Protein AF-A0A357D2L6-F1 (afdb_monomer_lite)

Secondary structure (DSSP, 8-state):
-THHHHHHHHHHHHHHHH---PPPGGGHHHHHHHHHHHHHHHHHHHHHHHHT---HHHHHHHHHHHHHHHHHHHHHHHHHT--HHHHHHHHHHHHHHHHHHHHHHHHHHHHHT-

Radius of gyration: 16.59 Å; chains: 1; bounding box: 37×31×45 Å

Sequence (114 aa):
MLLIPVIGVSLGVAVGLLLPWEIPISYKSYTALAILATIDAIFGGMRAELEGDFIFSKFIVSFFANAIMAVALAYFGNALGIDIYLGAVVAFSIRLFNNLSLIREFLIIRYRNR

pLDDT: mean 92.07, std 5.83, range [56.62, 97.5]

Foldseek 3Di:
DVPVVVVVVVVVVVCVVPDPDDDDPVCPLLVVQLVLQLLLLVLVQLLCVLVVNHDPVVSVCSNVVSSVVSNVQCVVCVVVVHPCSVVSNVVSVVSNVVSVVSSVVSVVVVVVVD

Structure (mmCIF, N/CA/C/O backbone):
data_AF-A0A357D2L6-F1
#
_entry.id   AF-A0A357D2L6-F1
#
loop_
_atom_site.group_PDB
_atom_site.id
_atom_site.type_symbol
_atom_site.label_atom_id
_atom_site.label_alt_id
_atom_site.label_comp_id
_atom_site.label_asym_id
_atom_site.label_entity_id
_atom_site.label_seq_id
_atom_site.pdbx_PDB_ins_code
_atom_site.Cartn_x
_atom_site.Cartn_y
_atom_site.Cartn_z
_atom_site.occupancy
_atom_site.B_iso_or_equiv
_atom_site.auth_seq_id
_atom_site.auth_comp_id
_atom_site.auth_asym_id
_atom_site.auth_atom_id
_atom_site.pdbx_PDB_model_num
ATOM 1 N N . MET A 1 1 ? -18.561 -13.461 7.852 1.00 62.69 1 MET A N 1
ATOM 2 C CA . MET A 1 1 ? -18.014 -12.311 7.092 1.00 62.69 1 MET A CA 1
ATOM 3 C C . MET A 1 1 ? -16.499 -12.418 6.873 1.00 62.69 1 MET A C 1
ATOM 5 O O . MET A 1 1 ? -16.074 -12.196 5.752 1.00 62.69 1 MET A O 1
ATOM 9 N N . LEU A 1 2 ? -15.691 -12.863 7.852 1.00 74.12 2 LEU A N 1
ATOM 10 C CA . LEU A 1 2 ? -14.231 -13.065 7.683 1.00 74.12 2 LEU A CA 1
ATOM 11 C C . LEU A 1 2 ? -13.814 -14.249 6.786 1.00 74.12 2 LEU A C 1
ATOM 13 O O . LEU A 1 2 ? -12.678 -14.297 6.327 1.00 74.12 2 LEU A O 1
ATOM 17 N N . LEU A 1 3 ? -14.722 -15.188 6.511 1.00 87.12 3 LEU A N 1
ATOM 18 C CA . LEU A 1 3 ? -14.417 -16.388 5.725 1.00 87.12 3 LEU A CA 1
ATOM 19 C C . LEU A 1 3 ? -13.965 -16.057 4.290 1.00 87.12 3 LEU A C 1
ATOM 21 O O . LEU A 1 3 ? -13.040 -16.680 3.787 1.00 87.12 3 LEU A O 1
ATOM 25 N N . ILE A 1 4 ? -14.584 -15.058 3.649 1.00 85.31 4 ILE A N 1
ATOM 26 C CA . ILE A 1 4 ? -14.287 -14.685 2.256 1.00 85.31 4 ILE A CA 1
ATOM 27 C C . ILE A 1 4 ? -12.860 -14.111 2.125 1.00 85.31 4 ILE A C 1
ATOM 29 O O . ILE A 1 4 ? -12.103 -14.641 1.312 1.00 85.31 4 ILE A O 1
ATOM 33 N N . PRO A 1 5 ? -12.434 -13.113 2.935 1.00 82.44 5 PRO A N 1
ATOM 34 C CA . PRO A 1 5 ? -11.042 -12.658 2.944 1.00 82.44 5 PRO A CA 1
ATOM 35 C C . PRO A 1 5 ? -10.035 -13.769 3.246 1.00 82.44 5 PRO A C 1
ATOM 37 O O . PRO A 1 5 ? -9.013 -13.858 2.572 1.00 82.44 5 PRO A O 1
ATOM 40 N N . VAL A 1 6 ? -10.327 -14.637 4.224 1.00 88.31 6 VAL A N 1
ATOM 41 C CA . VAL A 1 6 ? -9.431 -15.743 4.597 1.00 88.31 6 VAL A CA 1
ATOM 42 C C . VAL A 1 6 ? -9.255 -16.712 3.431 1.00 88.31 6 VAL A C 1
ATOM 44 O O . VAL A 1 6 ? -8.123 -17.015 3.074 1.00 88.31 6 VAL A O 1
ATOM 47 N N . ILE A 1 7 ? -10.347 -17.131 2.782 1.00 92.94 7 ILE A N 1
ATOM 48 C CA . ILE A 1 7 ? -10.288 -18.000 1.598 1.00 92.94 7 ILE A CA 1
ATOM 49 C C . ILE A 1 7 ? -9.502 -17.326 0.470 1.00 92.94 7 ILE A C 1
ATOM 51 O O . ILE A 1 7 ? -8.651 -17.968 -0.138 1.00 92.94 7 ILE A O 1
ATOM 55 N N . GLY A 1 8 ? -9.740 -16.038 0.206 1.00 89.50 8 GLY A N 1
ATOM 56 C CA . GLY A 1 8 ? -9.023 -15.295 -0.832 1.00 89.50 8 GLY A CA 1
ATOM 57 C C . GLY A 1 8 ? -7.512 -15.242 -0.590 1.00 89.50 8 GLY A C 1
ATOM 58 O O . GLY A 1 8 ? -6.733 -15.528 -1.497 1.00 89.50 8 GLY A O 1
ATOM 59 N N . VAL A 1 9 ? -7.092 -14.944 0.644 1.00 88.06 9 VAL A N 1
ATOM 60 C CA . VAL A 1 9 ? -5.672 -14.936 1.031 1.00 88.06 9 VAL A CA 1
ATOM 61 C C . VAL A 1 9 ? -5.076 -16.337 0.942 1.00 88.06 9 VAL A C 1
ATOM 63 O O . VAL A 1 9 ? -4.013 -16.504 0.349 1.00 88.06 9 VAL A O 1
ATOM 66 N N . SER A 1 10 ? -5.759 -17.354 1.475 1.00 93.75 10 SER A N 1
ATOM 67 C CA . SER A 1 10 ? -5.297 -18.743 1.408 1.00 93.75 10 SER A CA 1
ATOM 68 C C . SER A 1 10 ? -5.129 -19.222 -0.033 1.00 93.75 10 SER A C 1
ATOM 70 O O . SER A 1 10 ? -4.114 -19.839 -0.346 1.00 93.75 10 SER A O 1
ATOM 72 N N . LEU A 1 11 ? -6.075 -18.901 -0.921 1.00 95.38 11 LEU A N 1
ATOM 73 C CA . LEU A 1 11 ? -5.977 -19.215 -2.346 1.00 95.38 11 LEU A CA 1
ATOM 74 C C . LEU A 1 11 ? -4.805 -18.483 -3.002 1.00 95.38 11 LEU A C 1
ATOM 76 O O . LEU A 1 11 ? -4.032 -19.114 -3.714 1.00 95.38 11 LEU A O 1
ATOM 80 N N . GLY A 1 12 ? -4.626 -17.187 -2.739 1.00 90.06 12 GLY A N 1
ATOM 81 C CA . GLY A 1 12 ? -3.505 -16.417 -3.284 1.00 90.06 12 GLY A CA 1
ATOM 82 C C . GLY A 1 12 ? -2.143 -16.969 -2.852 1.00 90.06 12 GLY A C 1
ATOM 83 O O . GLY A 1 12 ? -1.256 -17.146 -3.686 1.00 90.06 12 GLY A O 1
ATOM 84 N N . VAL A 1 13 ? -1.993 -17.309 -1.568 1.00 91.56 13 VAL A N 1
ATOM 85 C CA . VAL A 1 13 ? -0.774 -17.938 -1.033 1.00 91.56 13 VAL A CA 1
ATOM 86 C C . VAL A 1 13 ? -0.550 -19.312 -1.659 1.00 91.56 13 VAL A C 1
ATOM 88 O O . VAL A 1 13 ? 0.558 -19.600 -2.100 1.00 91.56 13 VAL A O 1
ATOM 91 N N . ALA A 1 14 ? -1.589 -20.147 -1.746 1.00 94.88 14 ALA A N 1
ATOM 92 C CA . ALA A 1 14 ? -1.487 -21.465 -2.365 1.00 94.88 14 ALA A CA 1
ATOM 93 C C . ALA A 1 14 ? -1.057 -21.366 -3.836 1.00 94.88 14 ALA A C 1
ATOM 95 O O . ALA A 1 14 ? -0.136 -22.063 -4.246 1.00 94.88 14 ALA A O 1
ATOM 96 N N . VAL A 1 15 ? -1.662 -20.460 -4.611 1.00 92.75 15 VAL A N 1
ATOM 97 C CA . VAL A 1 15 ? -1.275 -20.203 -6.006 1.00 92.75 15 VAL A CA 1
ATOM 98 C C . VAL A 1 15 ? 0.183 -19.754 -6.092 1.00 92.75 15 VAL A C 1
ATOM 100 O O . VAL A 1 15 ? 0.921 -20.283 -6.914 1.00 92.75 15 VAL A O 1
ATOM 103 N N . GLY A 1 16 ? 0.619 -18.834 -5.228 1.00 87.56 16 GLY A N 1
ATOM 104 C CA . GLY A 1 16 ? 2.000 -18.348 -5.216 1.00 87.56 16 GLY A CA 1
ATOM 105 C C . GLY A 1 16 ? 3.035 -19.421 -4.864 1.00 87.56 16 GLY A C 1
ATOM 106 O O . GLY A 1 16 ? 4.107 -19.435 -5.457 1.00 87.56 16 GLY A O 1
ATOM 107 N N . LEU A 1 17 ? 2.720 -20.330 -3.935 1.00 89.62 17 LEU A N 1
ATOM 108 C CA . LEU A 1 17 ? 3.621 -21.417 -3.527 1.00 89.62 17 LEU A CA 1
ATOM 109 C C . LEU A 1 17 ? 3.650 -22.584 -4.521 1.00 89.62 17 LEU A C 1
ATOM 111 O O . LEU A 1 17 ? 4.669 -23.259 -4.639 1.00 89.62 17 LEU A O 1
ATOM 115 N N . LEU A 1 18 ? 2.532 -22.851 -5.201 1.00 93.69 18 LEU A N 1
ATOM 116 C CA . LEU A 1 18 ? 2.413 -23.954 -6.157 1.00 93.69 18 LEU A CA 1
ATOM 117 C C . LEU A 1 18 ? 2.862 -23.570 -7.570 1.00 93.69 18 LEU A C 1
ATOM 119 O O . LEU A 1 18 ? 3.113 -24.464 -8.376 1.00 93.69 18 LEU A O 1
ATOM 123 N N . LEU A 1 19 ? 2.963 -22.275 -7.891 1.00 89.69 19 LEU A N 1
ATOM 124 C CA . LEU A 1 19 ? 3.526 -21.830 -9.161 1.00 89.69 19 LEU A CA 1
ATOM 125 C C . LEU A 1 19 ? 5.050 -22.048 -9.155 1.00 89.69 19 LEU A C 1
ATOM 127 O O . LEU A 1 19 ? 5.751 -21.378 -8.400 1.00 89.69 19 LEU A O 1
ATOM 131 N N . PRO A 1 20 ? 5.608 -22.881 -10.052 1.00 83.44 20 PRO A N 1
ATOM 132 C CA . PRO A 1 20 ? 7.057 -23.057 -10.189 1.00 83.44 20 PRO A CA 1
ATOM 133 C C . PRO A 1 20 ? 7.726 -21.884 -10.935 1.00 83.44 20 PRO A C 1
ATOM 135 O O . PRO A 1 20 ? 8.820 -22.024 -11.477 1.00 83.44 20 PRO A O 1
ATOM 138 N N . TRP A 1 21 ? 7.045 -20.740 -11.040 1.00 83.31 21 TRP A N 1
ATOM 139 C CA . TRP A 1 21 ? 7.491 -19.600 -11.827 1.00 83.31 21 TRP A CA 1
ATOM 140 C C . TRP A 1 21 ? 8.347 -18.668 -10.976 1.00 83.31 21 TRP A C 1
ATOM 142 O O . TRP A 1 21 ? 7.838 -17.912 -10.146 1.00 83.31 21 TRP A O 1
ATOM 152 N N . GLU A 1 22 ? 9.653 -18.680 -11.213 1.00 84.38 22 GLU A N 1
ATOM 153 C CA . GLU A 1 22 ? 10.546 -17.698 -10.612 1.00 84.38 22 GLU A CA 1
ATOM 154 C C . GLU A 1 22 ? 10.432 -16.351 -11.326 1.00 84.38 22 GLU A C 1
ATOM 156 O O . GLU A 1 22 ? 10.436 -16.262 -12.554 1.00 84.38 22 GLU A O 1
ATOM 161 N N . ILE A 1 23 ? 10.361 -15.273 -10.546 1.00 85.25 23 ILE A N 1
ATOM 162 C CA . ILE A 1 23 ? 10.378 -13.916 -11.090 1.00 85.25 23 ILE A CA 1
ATOM 163 C C . ILE A 1 23 ? 11.790 -13.635 -11.635 1.00 85.25 23 ILE A C 1
ATOM 165 O O . ILE A 1 23 ? 12.746 -13.624 -10.847 1.00 85.25 23 ILE A O 1
ATOM 169 N N . PRO A 1 24 ? 11.947 -13.352 -12.945 1.00 88.88 24 PRO A N 1
ATOM 170 C CA . PRO A 1 24 ? 13.245 -13.016 -13.521 1.00 88.88 24 PRO A CA 1
ATOM 171 C C . PRO A 1 24 ? 13.891 -11.827 -12.807 1.00 88.88 24 PRO A C 1
ATOM 173 O O . PRO A 1 24 ? 13.203 -10.900 -12.375 1.00 88.88 24 PRO A O 1
ATOM 176 N N . ILE A 1 25 ? 15.225 -11.813 -12.726 1.00 85.88 25 ILE A N 1
ATOM 177 C CA . ILE A 1 25 ? 15.989 -10.788 -11.990 1.00 85.88 25 ILE A CA 1
ATOM 178 C C . ILE A 1 25 ? 15.603 -9.367 -12.430 1.00 85.88 25 ILE A C 1
ATOM 180 O O . ILE A 1 25 ? 15.402 -8.500 -11.580 1.00 85.88 25 ILE A O 1
ATOM 184 N N . SER A 1 26 ? 15.402 -9.157 -13.732 1.00 86.94 26 SER A N 1
ATOM 185 C CA . SER A 1 26 ? 15.012 -7.869 -14.317 1.00 86.94 26 SER A CA 1
ATOM 186 C C . SER A 1 26 ? 13.663 -7.334 -13.822 1.00 86.94 26 SER A C 1
ATOM 188 O O . SER A 1 26 ? 13.450 -6.128 -13.862 1.00 86.94 26 SER A O 1
ATOM 190 N N . TYR A 1 27 ? 12.760 -8.193 -13.331 1.00 90.62 27 TYR A N 1
ATOM 191 C CA . TYR A 1 27 ? 11.423 -7.808 -12.859 1.00 90.62 27 TYR A CA 1
ATOM 192 C C . TYR A 1 27 ? 11.296 -7.746 -11.332 1.00 90.62 27 TYR A C 1
ATOM 194 O O . TYR A 1 27 ? 10.222 -7.418 -10.818 1.00 90.62 27 TYR A O 1
ATOM 202 N N . LYS A 1 28 ? 12.372 -8.029 -10.584 1.00 90.19 28 LYS A N 1
ATOM 203 C CA . LYS A 1 28 ? 12.334 -8.067 -9.113 1.00 90.19 28 LYS A CA 1
ATOM 204 C C . LYS A 1 28 ? 11.933 -6.724 -8.501 1.00 90.19 28 LYS A C 1
ATOM 206 O O . LYS A 1 28 ? 11.039 -6.694 -7.661 1.00 90.19 28 LYS A O 1
ATOM 211 N N . SER A 1 29 ? 12.539 -5.622 -8.945 1.00 91.25 29 SER A N 1
ATOM 212 C CA . SER A 1 29 ? 12.246 -4.272 -8.433 1.00 91.25 29 SER A CA 1
ATOM 213 C C . SER A 1 29 ? 10.810 -3.835 -8.740 1.00 91.25 29 SER A C 1
ATOM 215 O O . SER A 1 29 ? 10.106 -3.351 -7.857 1.00 91.25 29 SER A O 1
ATOM 217 N N . TYR A 1 30 ? 10.347 -4.080 -9.965 1.00 93.88 30 TYR A N 1
ATOM 218 C CA . TYR A 1 30 ? 8.979 -3.806 -10.412 1.00 93.88 30 TYR A CA 1
ATOM 219 C C . TYR A 1 30 ? 7.948 -4.553 -9.569 1.00 93.88 30 TYR A C 1
ATOM 221 O O . TYR A 1 30 ? 6.985 -3.963 -9.083 1.00 93.88 30 TYR A O 1
ATOM 229 N N . THR A 1 31 ? 8.177 -5.851 -9.360 1.00 92.81 31 THR A N 1
ATOM 230 C CA . THR A 1 31 ? 7.258 -6.701 -8.599 1.00 92.81 31 THR A CA 1
ATOM 231 C C . THR A 1 31 ? 7.248 -6.322 -7.121 1.00 92.81 31 THR A C 1
ATOM 233 O O . THR A 1 31 ? 6.179 -6.222 -6.525 1.00 92.81 31 THR A O 1
ATOM 236 N N . ALA A 1 32 ? 8.415 -6.035 -6.534 1.00 93.56 32 ALA A N 1
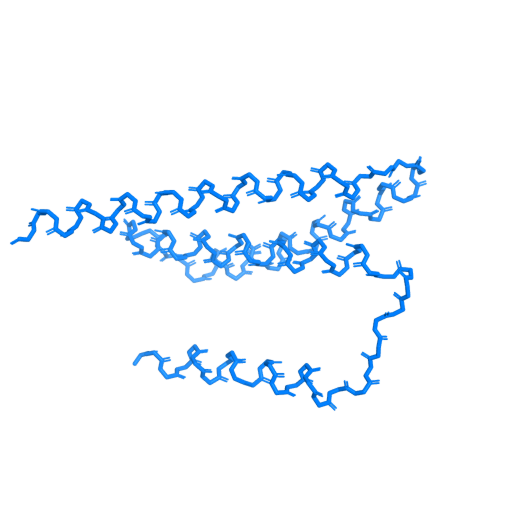ATOM 237 C CA . ALA A 1 32 ? 8.516 -5.573 -5.152 1.00 93.56 32 ALA A CA 1
ATOM 238 C C . ALA A 1 32 ? 7.745 -4.262 -4.927 1.00 93.56 32 ALA A C 1
ATOM 240 O O . ALA A 1 32 ? 7.004 -4.144 -3.952 1.00 93.56 32 ALA A O 1
ATOM 241 N N . LEU A 1 33 ? 7.858 -3.304 -5.851 1.00 95.62 33 LEU A N 1
ATOM 242 C CA . LEU A 1 33 ? 7.118 -2.045 -5.783 1.00 95.62 33 LEU A CA 1
ATOM 243 C C . LEU A 1 33 ? 5.610 -2.237 -5.964 1.00 95.62 33 LEU A C 1
ATOM 245 O O . LEU A 1 33 ? 4.837 -1.622 -5.232 1.00 95.62 33 LEU A O 1
ATOM 249 N N . ALA A 1 34 ? 5.186 -3.117 -6.874 1.00 95.88 34 ALA A N 1
ATOM 250 C CA . ALA A 1 34 ? 3.777 -3.470 -7.029 1.00 95.88 34 ALA A CA 1
ATOM 251 C C . ALA A 1 34 ? 3.203 -4.054 -5.729 1.00 95.88 34 ALA A C 1
ATOM 253 O O . ALA A 1 34 ? 2.170 -3.592 -5.247 1.00 95.88 34 ALA A O 1
ATOM 254 N N . ILE A 1 35 ? 3.905 -5.018 -5.124 1.00 94.06 35 ILE A N 1
ATOM 255 C CA . ILE A 1 35 ? 3.504 -5.637 -3.856 1.00 94.06 35 ILE A CA 1
ATOM 256 C C . ILE A 1 35 ? 3.410 -4.573 -2.762 1.00 94.06 35 ILE A C 1
ATOM 258 O O . ILE A 1 35 ? 2.375 -4.456 -2.109 1.00 94.06 35 ILE A O 1
ATOM 262 N N . LEU A 1 36 ? 4.442 -3.746 -2.600 1.00 95.94 36 LEU A N 1
ATOM 263 C CA . LEU A 1 36 ? 4.462 -2.706 -1.576 1.00 95.94 36 LEU A CA 1
ATOM 264 C C . LEU A 1 36 ? 3.303 -1.705 -1.748 1.00 95.94 36 LEU A C 1
ATOM 266 O O . LEU A 1 36 ? 2.651 -1.344 -0.769 1.00 95.94 36 LEU A O 1
ATOM 270 N N . ALA A 1 37 ? 2.986 -1.325 -2.987 1.00 96.25 37 ALA A N 1
ATOM 271 C CA . ALA A 1 37 ? 1.851 -0.465 -3.309 1.00 96.25 37 ALA A CA 1
ATOM 272 C C . ALA A 1 37 ? 0.495 -1.112 -2.988 1.00 96.25 37 ALA A C 1
ATOM 274 O O . ALA A 1 37 ? -0.399 -0.449 -2.460 1.00 96.25 37 ALA A O 1
ATOM 275 N N . THR A 1 38 ? 0.336 -2.408 -3.274 1.00 95.75 38 THR A N 1
ATOM 276 C CA . THR A 1 38 ? -0.889 -3.140 -2.918 1.00 95.75 38 THR A CA 1
ATOM 277 C C . THR A 1 38 ? -1.052 -3.297 -1.410 1.00 95.75 38 THR A C 1
ATOM 279 O O . THR A 1 38 ? -2.163 -3.159 -0.902 1.00 95.75 38 THR A O 1
ATOM 282 N N . ILE A 1 39 ? 0.044 -3.503 -0.673 1.00 95.56 39 ILE A N 1
ATOM 283 C CA . ILE A 1 39 ? 0.032 -3.542 0.791 1.00 95.56 39 ILE A CA 1
ATOM 284 C C . ILE A 1 39 ? -0.396 -2.175 1.341 1.00 95.56 39 ILE A C 1
ATOM 286 O O . ILE A 1 39 ? -1.311 -2.119 2.156 1.00 95.56 39 ILE A O 1
ATOM 290 N N . ASP A 1 40 ? 0.176 -1.072 0.851 1.00 95.69 40 ASP A N 1
ATOM 291 C CA . ASP A 1 40 ? -0.245 0.287 1.228 1.00 95.69 40 ASP A CA 1
ATOM 292 C C . ASP A 1 40 ? -1.758 0.498 1.015 1.00 95.69 40 ASP A C 1
ATOM 294 O O . ASP A 1 40 ? -2.448 1.001 1.902 1.00 95.69 40 ASP A O 1
ATOM 298 N N . ALA A 1 41 ? -2.311 0.022 -0.108 1.00 95.38 41 ALA A N 1
ATOM 299 C CA . ALA A 1 41 ? -3.749 0.085 -0.375 1.00 95.38 41 ALA A CA 1
ATOM 300 C C . ALA A 1 41 ? -4.591 -0.773 0.592 1.00 95.38 41 ALA A C 1
ATOM 302 O O . ALA A 1 41 ? -5.659 -0.326 1.013 1.00 95.38 41 ALA A O 1
ATOM 303 N N . ILE A 1 42 ? -4.122 -1.969 0.977 1.00 94.56 42 ILE A N 1
ATOM 304 C CA . ILE A 1 42 ? -4.778 -2.821 1.988 1.00 94.56 42 ILE A CA 1
ATOM 305 C C . ILE A 1 42 ? -4.843 -2.094 3.331 1.00 94.56 42 ILE A C 1
ATOM 307 O O . ILE A 1 42 ? -5.921 -1.988 3.912 1.00 94.56 42 ILE A O 1
ATOM 311 N N . PHE A 1 43 ? -3.726 -1.534 3.800 1.00 95.56 43 PHE A N 1
ATOM 312 C CA . PHE A 1 43 ? -3.698 -0.778 5.054 1.00 95.56 43 PHE A CA 1
ATOM 313 C C . PHE A 1 43 ? -4.553 0.493 4.976 1.00 95.56 43 PHE A C 1
ATOM 315 O O . PHE A 1 43 ? -5.271 0.808 5.922 1.00 95.56 43 PHE A O 1
ATOM 322 N N . GLY A 1 44 ? -4.553 1.190 3.838 1.00 94.75 44 GLY A N 1
ATOM 323 C CA . GLY A 1 44 ? -5.457 2.316 3.600 1.00 94.75 44 GLY A CA 1
ATOM 324 C C . GLY A 1 44 ? -6.937 1.915 3.662 1.00 94.75 44 GLY A C 1
ATOM 325 O O . GLY A 1 44 ? -7.741 2.636 4.249 1.00 94.75 44 GLY A O 1
ATOM 326 N N . GLY A 1 45 ? -7.296 0.749 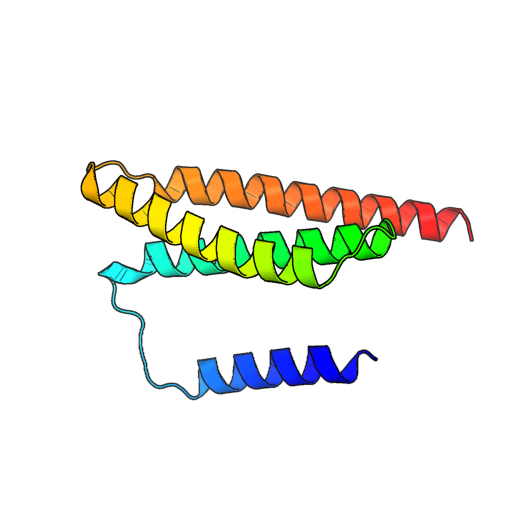3.116 1.00 94.62 45 GLY A N 1
ATOM 327 C CA . GLY A 1 45 ? -8.645 0.186 3.203 1.00 94.62 45 GLY A CA 1
ATOM 328 C C . GLY A 1 45 ? -9.036 -0.192 4.633 1.00 94.62 45 GLY A C 1
ATOM 329 O O . GLY A 1 45 ? -10.118 0.169 5.083 1.00 94.62 45 GLY A O 1
ATOM 330 N N . MET A 1 46 ? -8.135 -0.843 5.376 1.00 94.19 46 MET A N 1
ATOM 331 C CA . MET A 1 46 ? -8.342 -1.162 6.795 1.00 94.19 46 MET A CA 1
ATOM 332 C C . MET A 1 46 ? -8.558 0.097 7.637 1.00 94.19 46 MET A C 1
ATOM 334 O O . MET A 1 46 ? -9.429 0.111 8.502 1.00 94.19 46 MET A O 1
ATOM 338 N N . ARG A 1 47 ? -7.788 1.162 7.376 1.00 94.38 47 ARG A N 1
ATOM 339 C CA . ARG A 1 47 ? -7.986 2.456 8.036 1.00 94.38 47 ARG A CA 1
ATOM 340 C C . ARG A 1 47 ? -9.367 3.032 7.718 1.00 94.38 47 ARG A C 1
ATOM 342 O O . ARG A 1 47 ? -10.088 3.379 8.644 1.00 94.38 47 ARG A O 1
ATOM 349 N N . ALA A 1 48 ? -9.746 3.075 6.440 1.00 94.31 48 ALA A N 1
ATOM 350 C CA . ALA A 1 48 ? -11.041 3.607 6.016 1.00 94.31 48 ALA A CA 1
ATOM 351 C C . ALA A 1 48 ? -12.226 2.843 6.638 1.00 94.31 48 ALA A C 1
ATOM 353 O O . ALA A 1 48 ? -13.234 3.452 6.980 1.00 94.31 48 ALA A O 1
ATOM 354 N N . GLU A 1 49 ? -12.100 1.528 6.835 1.00 93.50 49 GLU A N 1
ATOM 355 C CA . GLU A 1 49 ? -13.110 0.716 7.532 1.00 93.50 49 GLU A CA 1
ATOM 356 C C . GLU A 1 49 ? -13.250 1.122 9.005 1.00 93.50 49 GLU A C 1
ATOM 358 O O . GLU A 1 49 ? -14.362 1.243 9.515 1.00 93.50 49 GLU A O 1
ATOM 363 N N . LEU A 1 50 ? -12.133 1.381 9.694 1.00 92.44 50 LEU A N 1
ATOM 364 C CA . LEU A 1 50 ? -12.154 1.855 11.083 1.00 92.44 50 LEU A CA 1
ATOM 365 C C . LEU A 1 50 ? -12.709 3.280 11.212 1.00 92.44 50 LEU A C 1
ATOM 367 O O . LEU A 1 50 ? -13.348 3.588 12.218 1.00 92.44 50 LEU A O 1
ATOM 371 N N . GLU A 1 51 ? -12.472 4.118 10.203 1.00 92.00 51 GLU A N 1
ATOM 372 C CA . GLU A 1 51 ? -12.991 5.487 10.087 1.00 92.00 51 GLU A CA 1
ATOM 373 C C . GLU A 1 51 ? -14.489 5.522 9.720 1.00 92.00 51 GLU A C 1
ATOM 375 O O . GLU A 1 51 ? -15.147 6.531 9.955 1.00 92.00 51 GLU A O 1
ATOM 380 N N . GLY A 1 52 ? -15.055 4.421 9.204 1.00 92.31 52 GLY A N 1
ATOM 381 C CA . GLY A 1 52 ? -16.436 4.362 8.707 1.00 92.31 52 GLY A CA 1
ATOM 382 C C . GLY A 1 52 ? -16.618 4.900 7.279 1.00 92.31 52 GLY A C 1
ATOM 383 O O . GLY A 1 52 ? -17.746 4.987 6.802 1.00 92.31 52 GLY A O 1
ATOM 384 N N . ASP A 1 53 ? -15.517 5.195 6.584 1.00 93.19 53 ASP A N 1
ATOM 385 C CA . ASP A 1 53 ? -15.464 5.794 5.243 1.00 93.19 53 ASP A CA 1
ATOM 386 C C . ASP A 1 53 ? -15.069 4.775 4.152 1.00 93.19 53 ASP A C 1
ATOM 388 O O . ASP A 1 53 ? -14.608 5.133 3.057 1.00 93.19 53 ASP A O 1
ATOM 392 N N . PHE A 1 54 ? -15.204 3.473 4.431 1.00 95.44 54 PHE A N 1
ATOM 393 C CA . PHE A 1 54 ? -14.831 2.433 3.478 1.00 95.44 54 PHE A CA 1
ATOM 394 C C . PHE A 1 54 ? -15.810 2.351 2.305 1.00 95.44 54 PHE A C 1
ATOM 396 O O . PHE A 1 54 ? -17.000 2.076 2.452 1.00 95.44 54 PHE A O 1
ATOM 403 N N . ILE A 1 55 ? -15.269 2.515 1.097 1.00 95.75 55 ILE A N 1
ATOM 404 C CA . ILE A 1 55 ? -15.994 2.325 -0.158 1.00 95.75 55 ILE A CA 1
ATOM 405 C C . ILE A 1 55 ? -15.258 1.262 -0.972 1.00 95.75 55 ILE A C 1
ATOM 407 O O . ILE A 1 55 ? -14.135 1.486 -1.431 1.00 95.75 55 ILE A O 1
ATOM 411 N N . PHE A 1 56 ? -15.907 0.116 -1.197 1.00 93.44 56 PHE A N 1
ATOM 412 C CA . PHE A 1 56 ? -15.288 -1.036 -1.863 1.00 93.44 56 PHE A CA 1
ATOM 413 C C . PHE A 1 56 ? -14.754 -0.710 -3.266 1.00 93.44 56 PHE A C 1
ATOM 415 O O . PHE A 1 56 ? -13.631 -1.079 -3.601 1.00 93.44 56 PHE A O 1
ATOM 422 N N . SER A 1 57 ? -15.510 0.037 -4.077 1.00 95.75 57 SER A N 1
ATOM 423 C CA . SER A 1 57 ? -15.066 0.441 -5.419 1.00 95.75 57 SER A CA 1
ATOM 424 C C . SER A 1 57 ? -13.811 1.318 -5.373 1.00 95.75 57 SER A C 1
ATOM 426 O O . SER A 1 57 ? -12.880 1.095 -6.145 1.00 95.75 57 SER A O 1
ATOM 428 N N . LYS A 1 58 ? -13.734 2.260 -4.423 1.00 95.00 58 LYS A N 1
ATOM 429 C CA . LYS A 1 58 ? -12.552 3.105 -4.201 1.00 95.00 58 LYS A CA 1
ATOM 430 C C . LYS A 1 58 ? -11.343 2.273 -3.775 1.00 95.00 58 LYS A C 1
ATOM 432 O O . LYS A 1 58 ? -10.243 2.521 -4.262 1.00 95.00 58 LYS A O 1
ATOM 437 N N . PHE A 1 59 ? -11.542 1.282 -2.904 1.00 95.25 59 PHE A N 1
ATOM 438 C CA . PHE A 1 59 ? -10.486 0.353 -2.504 1.00 95.25 59 PHE A CA 1
ATOM 439 C C . PHE A 1 59 ? -9.941 -0.433 -3.702 1.00 95.25 59 PHE A C 1
ATOM 441 O O . PHE A 1 59 ? -8.734 -0.422 -3.923 1.00 95.25 59 PHE A O 1
ATOM 448 N N . ILE A 1 60 ? -10.814 -1.049 -4.507 1.00 96.12 60 ILE A N 1
ATOM 449 C CA . ILE A 1 60 ? -10.407 -1.830 -5.684 1.00 96.12 60 ILE A CA 1
ATOM 450 C C . ILE A 1 60 ? -9.656 -0.960 -6.694 1.00 96.12 60 ILE A C 1
ATOM 452 O O . ILE A 1 60 ? -8.579 -1.341 -7.151 1.00 96.12 60 ILE A O 1
ATOM 456 N N . VAL A 1 61 ? -10.176 0.233 -7.001 1.00 96.81 61 VAL A N 1
ATOM 457 C CA . VAL A 1 61 ? -9.496 1.173 -7.902 1.00 96.81 61 VAL A CA 1
ATOM 458 C C . VAL A 1 61 ? -8.128 1.558 -7.341 1.00 96.81 61 VAL A C 1
ATOM 460 O O . VAL A 1 61 ? -7.144 1.469 -8.064 1.00 96.81 61 VAL A O 1
ATOM 463 N N . SER A 1 62 ? -8.039 1.918 -6.058 1.00 93.50 62 SER A N 1
ATOM 464 C CA . SER A 1 62 ? -6.774 2.264 -5.396 1.00 93.50 62 SER A CA 1
ATOM 465 C C . SER A 1 62 ? -5.764 1.112 -5.433 1.00 93.50 62 SER A C 1
ATOM 467 O O . SER A 1 62 ? -4.601 1.322 -5.770 1.00 93.50 62 SER A O 1
ATOM 469 N N . PHE A 1 63 ? -6.207 -0.117 -5.155 1.00 95.88 63 PHE A N 1
ATOM 470 C CA . PHE A 1 63 ? -5.367 -1.313 -5.138 1.00 95.88 63 PHE A CA 1
ATOM 471 C C . PHE A 1 63 ? -4.669 -1.537 -6.484 1.00 95.88 63 PHE A C 1
ATOM 473 O O . PHE A 1 63 ? -3.443 -1.641 -6.539 1.00 95.88 63 PHE A O 1
ATOM 480 N N . PHE A 1 64 ? -5.434 -1.552 -7.579 1.00 97.50 64 PHE A N 1
ATOM 481 C CA . PHE A 1 64 ? -4.874 -1.778 -8.912 1.00 97.50 64 PHE A CA 1
ATOM 482 C C . PHE A 1 64 ? -4.162 -0.542 -9.469 1.00 97.50 64 PHE A C 1
ATOM 484 O O . PHE A 1 64 ? -3.070 -0.671 -10.021 1.00 97.50 64 PHE A O 1
ATOM 491 N N . ALA A 1 65 ? -4.727 0.657 -9.298 1.00 96.75 65 ALA A N 1
ATOM 492 C CA . ALA A 1 65 ? -4.125 1.887 -9.807 1.00 96.75 65 ALA A CA 1
ATOM 493 C C . ALA A 1 65 ? -2.762 2.159 -9.161 1.00 96.75 65 ALA A C 1
ATOM 495 O O . ALA A 1 65 ? -1.814 2.487 -9.871 1.00 96.75 65 ALA A O 1
ATOM 496 N N . ASN A 1 66 ? -2.624 1.963 -7.844 1.00 95.75 66 ASN A N 1
ATOM 497 C CA . ASN A 1 66 ? -1.348 2.164 -7.158 1.00 95.75 66 ASN A CA 1
ATOM 498 C C . ASN A 1 66 ? -0.306 1.122 -7.572 1.00 95.75 66 ASN A C 1
ATOM 500 O O . ASN A 1 66 ? 0.856 1.480 -7.744 1.00 95.75 66 ASN A O 1
ATOM 504 N N . ALA A 1 67 ? -0.701 -0.141 -7.768 1.00 96.50 67 ALA A N 1
ATOM 505 C CA . ALA A 1 67 ? 0.203 -1.185 -8.250 1.00 96.50 67 ALA A CA 1
ATOM 506 C C . ALA A 1 67 ? 0.732 -0.868 -9.655 1.00 96.50 67 ALA A C 1
ATOM 508 O O . ALA A 1 67 ? 1.941 -0.889 -9.887 1.00 96.50 67 ALA A O 1
ATOM 509 N N . ILE A 1 68 ? -0.169 -0.505 -10.574 1.00 97.50 68 ILE A N 1
ATOM 510 C CA . ILE A 1 68 ? 0.184 -0.103 -11.941 1.00 97.50 68 ILE A CA 1
ATOM 511 C C . ILE A 1 68 ? 1.081 1.134 -11.910 1.00 97.50 68 ILE A C 1
ATOM 513 O O . ILE A 1 68 ? 2.106 1.158 -12.584 1.00 97.50 68 ILE A O 1
ATOM 517 N N . MET A 1 69 ? 0.743 2.136 -11.095 1.00 95.75 69 MET A N 1
ATOM 518 C CA . MET A 1 69 ? 1.548 3.345 -10.947 1.00 95.75 69 MET A CA 1
ATOM 519 C C . MET A 1 69 ? 2.948 3.033 -10.407 1.00 95.75 69 MET A C 1
ATOM 521 O O . MET A 1 69 ? 3.926 3.580 -10.901 1.00 95.75 69 MET A O 1
ATOM 525 N N . ALA A 1 70 ? 3.073 2.132 -9.431 1.00 95.38 70 ALA A N 1
ATOM 526 C CA . ALA A 1 70 ? 4.361 1.730 -8.872 1.00 95.38 70 ALA A CA 1
ATOM 527 C C . ALA A 1 70 ? 5.261 1.074 -9.930 1.00 95.38 70 ALA A C 1
ATOM 529 O O . ALA A 1 70 ? 6.435 1.424 -10.054 1.00 95.38 70 ALA A O 1
ATOM 530 N N . VAL A 1 71 ? 4.692 0.170 -10.733 1.00 95.50 71 VAL A N 1
ATOM 531 C CA . VAL A 1 71 ? 5.386 -0.476 -11.857 1.00 95.50 71 VAL A CA 1
ATOM 532 C C . VAL A 1 71 ? 5.747 0.545 -12.935 1.00 95.50 71 VAL A C 1
ATOM 534 O O . VAL A 1 71 ? 6.868 0.523 -13.439 1.00 95.50 71 VAL A O 1
ATOM 537 N N . ALA A 1 72 ? 4.838 1.466 -13.263 1.00 95.12 72 ALA A N 1
ATOM 538 C CA . ALA A 1 72 ? 5.082 2.522 -14.240 1.00 95.12 72 ALA A CA 1
ATOM 539 C C . ALA A 1 72 ? 6.211 3.459 -13.791 1.00 95.12 72 ALA A C 1
ATOM 541 O O . ALA A 1 72 ? 7.108 3.754 -14.573 1.00 95.12 72 ALA A O 1
ATOM 542 N N . LEU A 1 73 ? 6.228 3.874 -12.522 1.00 93.12 73 LEU A N 1
ATOM 543 C CA . LEU A 1 73 ? 7.305 4.688 -11.953 1.00 93.12 73 LEU A CA 1
ATOM 544 C C . LEU A 1 73 ? 8.651 3.959 -11.987 1.00 93.12 73 LEU A C 1
ATOM 546 O O . LEU A 1 73 ? 9.657 4.557 -12.366 1.00 93.12 73 LEU A O 1
ATOM 550 N N . ALA A 1 74 ? 8.672 2.669 -11.643 1.00 93.12 74 ALA A N 1
ATOM 551 C CA . ALA A 1 74 ? 9.873 1.843 -11.741 1.00 93.12 74 ALA A CA 1
ATOM 552 C C . ALA A 1 74 ? 10.384 1.760 -13.187 1.00 93.12 74 ALA A C 1
ATOM 554 O O . ALA A 1 74 ? 11.581 1.901 -13.438 1.00 93.12 74 ALA A O 1
ATOM 555 N N . TYR A 1 75 ? 9.464 1.589 -14.139 1.00 92.94 75 TYR A N 1
ATOM 556 C CA . TYR A 1 75 ? 9.767 1.562 -15.565 1.00 92.94 75 TYR A CA 1
ATOM 557 C C . TYR A 1 75 ? 10.339 2.885 -16.056 1.00 92.94 75 TYR A C 1
ATOM 559 O O . TYR A 1 75 ? 11.379 2.886 -16.710 1.00 92.94 75 TYR A O 1
ATOM 567 N N . PHE A 1 76 ? 9.715 4.008 -15.701 1.00 93.44 76 PHE A N 1
ATOM 568 C CA . PHE A 1 76 ? 10.223 5.326 -16.064 1.00 93.44 76 PHE A CA 1
ATOM 569 C C . PHE A 1 76 ? 11.597 5.594 -15.451 1.00 93.44 76 PHE A C 1
ATOM 571 O O . PHE A 1 76 ? 12.469 6.099 -16.149 1.00 93.44 76 PHE A O 1
ATOM 578 N N . GLY A 1 77 ? 11.829 5.201 -14.197 1.00 91.81 77 GLY A N 1
ATOM 579 C CA . GLY A 1 77 ? 13.150 5.307 -13.575 1.00 91.81 77 GLY A CA 1
ATOM 580 C C . GLY A 1 77 ? 14.209 4.541 -14.349 1.00 91.81 77 GLY A C 1
ATOM 581 O O . GLY A 1 77 ? 15.212 5.117 -14.764 1.00 91.81 77 GLY A O 1
ATOM 582 N N . ASN A 1 78 ? 13.931 3.273 -14.647 1.00 90.62 78 ASN A N 1
ATOM 583 C CA . ASN A 1 78 ? 14.832 2.443 -15.434 1.00 90.62 78 ASN A CA 1
ATOM 584 C C . ASN A 1 78 ? 15.078 3.015 -16.843 1.00 90.62 78 ASN A C 1
ATOM 586 O O . ASN A 1 78 ? 16.217 3.041 -17.300 1.00 90.62 78 ASN A O 1
ATOM 590 N N . ALA A 1 79 ? 14.038 3.519 -17.517 1.00 91.81 79 ALA A N 1
ATOM 591 C CA . ALA A 1 79 ? 14.146 4.121 -18.848 1.00 91.81 79 ALA A CA 1
ATOM 592 C C . ALA A 1 79 ? 14.964 5.425 -18.860 1.00 91.81 79 ALA A C 1
ATOM 594 O O . ALA A 1 79 ? 15.632 5.722 -19.847 1.00 91.81 79 ALA A O 1
ATOM 595 N N . LEU A 1 80 ? 14.930 6.192 -17.767 1.00 93.94 80 LEU A N 1
ATOM 596 C CA . LEU A 1 80 ? 15.705 7.423 -17.592 1.00 93.94 80 LEU A CA 1
ATOM 597 C C . LEU A 1 80 ? 17.114 7.176 -17.023 1.00 93.94 80 LEU A C 1
ATOM 599 O O . LEU A 1 80 ? 17.879 8.126 -16.876 1.00 93.94 80 LEU A O 1
ATOM 603 N N . GLY A 1 81 ? 17.462 5.930 -16.682 1.00 91.19 81 GLY A N 1
ATOM 604 C CA . GLY A 1 81 ? 18.727 5.596 -16.020 1.00 91.19 81 GLY A CA 1
ATOM 605 C C . GLY A 1 81 ? 18.815 6.080 -14.567 1.00 91.19 81 GLY A C 1
ATOM 606 O O . GLY A 1 81 ? 19.914 6.239 -14.042 1.00 91.19 81 GLY A O 1
ATOM 607 N N . ILE A 1 82 ? 17.673 6.334 -13.919 1.00 92.00 82 ILE A N 1
ATOM 608 C CA . ILE A 1 82 ? 17.573 6.809 -12.535 1.00 92.00 82 ILE A CA 1
ATOM 609 C C . ILE A 1 82 ? 17.118 5.656 -11.641 1.00 92.00 82 ILE A C 1
ATOM 611 O O . ILE A 1 82 ? 16.093 5.019 -11.897 1.00 92.00 82 ILE A O 1
ATOM 615 N N . ASP A 1 83 ? 17.826 5.434 -10.534 1.00 86.81 83 ASP A N 1
ATOM 616 C CA . ASP A 1 83 ? 17.398 4.472 -9.520 1.00 86.81 83 ASP A CA 1
ATOM 617 C C . ASP A 1 83 ? 16.243 5.036 -8.668 1.00 86.81 83 ASP A C 1
ATOM 619 O O . ASP A 1 83 ? 16.419 5.553 -7.564 1.00 86.81 83 ASP A O 1
ATOM 623 N N . ILE A 1 84 ? 15.026 4.958 -9.214 1.00 89.38 84 ILE A N 1
ATOM 624 C CA . ILE A 1 84 ? 13.790 5.358 -8.521 1.00 89.38 84 ILE A CA 1
ATOM 625 C C . ILE A 1 84 ? 13.356 4.296 -7.501 1.00 89.38 84 ILE A C 1
ATOM 627 O O . ILE A 1 84 ? 12.530 4.585 -6.633 1.00 89.38 84 ILE A O 1
ATOM 631 N N . TYR A 1 85 ? 13.916 3.081 -7.554 1.00 90.44 85 TYR A N 1
ATOM 632 C CA . TYR A 1 85 ? 13.468 1.970 -6.718 1.00 90.44 85 TYR A CA 1
ATOM 633 C C . TYR A 1 85 ? 13.525 2.330 -5.234 1.00 90.44 85 TYR A C 1
ATOM 635 O O . TYR A 1 85 ? 12.510 2.227 -4.544 1.00 90.44 85 TYR A O 1
ATOM 643 N N . LEU A 1 86 ? 14.665 2.836 -4.756 1.00 91.88 86 LEU A N 1
ATOM 644 C CA . LEU A 1 86 ? 14.817 3.196 -3.347 1.00 91.88 86 LEU A CA 1
ATOM 645 C C . LEU A 1 86 ? 13.875 4.340 -2.938 1.00 91.88 86 LEU A C 1
ATOM 647 O O . LEU A 1 86 ? 13.234 4.264 -1.891 1.00 91.88 86 LEU A O 1
ATOM 651 N N . GLY A 1 87 ? 13.742 5.372 -3.776 1.00 92.88 87 GLY A N 1
ATOM 652 C CA . GLY A 1 87 ? 12.850 6.505 -3.513 1.00 92.88 87 GLY A CA 1
ATOM 653 C C . GLY A 1 87 ? 11.383 6.082 -3.414 1.00 92.88 87 GLY A C 1
ATOM 654 O O . GLY A 1 87 ? 10.672 6.490 -2.494 1.00 92.88 87 GLY A O 1
ATOM 655 N N . ALA A 1 88 ? 10.942 5.203 -4.314 1.00 92.81 88 ALA A N 1
ATOM 656 C CA . ALA A 1 88 ? 9.603 4.639 -4.280 1.00 92.81 88 ALA A CA 1
ATOM 657 C C . ALA A 1 88 ? 9.402 3.753 -3.042 1.00 92.81 88 ALA A C 1
ATOM 659 O O . ALA A 1 88 ? 8.416 3.940 -2.329 1.00 92.81 88 ALA A O 1
ATOM 660 N N . VAL A 1 89 ? 10.346 2.855 -2.729 1.00 94.38 89 VAL A N 1
ATOM 661 C CA . VAL A 1 89 ? 10.288 2.014 -1.519 1.00 94.38 89 VAL A CA 1
ATOM 662 C C . VAL A 1 89 ? 10.129 2.873 -0.269 1.00 94.38 89 VAL A C 1
ATOM 664 O O . VAL A 1 89 ? 9.246 2.599 0.542 1.00 94.38 89 VAL A O 1
ATOM 667 N N . VAL A 1 90 ? 10.921 3.938 -0.121 1.00 95.31 90 VAL A N 1
ATOM 668 C CA . VAL A 1 90 ? 10.820 4.861 1.018 1.00 95.31 90 VAL A CA 1
ATOM 669 C C . VAL A 1 90 ? 9.455 5.549 1.051 1.00 95.31 90 VAL A C 1
ATOM 671 O O . VAL A 1 90 ? 8.797 5.532 2.090 1.00 95.31 90 VAL A O 1
ATOM 674 N N . ALA A 1 91 ? 8.986 6.099 -0.071 1.00 94.31 91 ALA A N 1
ATOM 675 C CA . ALA A 1 91 ? 7.699 6.789 -0.136 1.00 94.31 91 ALA A CA 1
ATOM 676 C C . ALA A 1 91 ? 6.523 5.873 0.242 1.00 94.31 91 ALA A C 1
ATOM 678 O O . ALA A 1 91 ? 5.692 6.245 1.072 1.00 94.31 91 ALA A O 1
ATOM 679 N N . PHE A 1 92 ? 6.464 4.662 -0.319 1.00 93.69 92 PHE A N 1
ATOM 680 C CA . PHE A 1 92 ? 5.441 3.679 0.040 1.00 93.69 92 PHE A CA 1
ATOM 681 C C . PHE A 1 92 ? 5.574 3.226 1.500 1.00 93.69 92 PHE A C 1
ATOM 683 O O . PHE A 1 92 ? 4.565 3.107 2.189 1.00 93.69 92 PHE A O 1
ATOM 690 N N . SER A 1 93 ? 6.798 3.031 1.999 1.00 94.88 93 SER A N 1
ATOM 691 C CA . SER A 1 93 ? 7.038 2.630 3.393 1.00 94.88 93 SER A CA 1
ATOM 692 C C . SER A 1 93 ? 6.543 3.686 4.380 1.00 94.88 93 SER A C 1
ATOM 694 O O . SER A 1 93 ? 5.871 3.350 5.351 1.00 94.88 93 SER A O 1
ATOM 696 N N . ILE A 1 94 ? 6.812 4.969 4.119 1.00 97.31 94 ILE A N 1
ATOM 697 C CA . ILE A 1 94 ? 6.317 6.076 4.950 1.00 97.31 94 ILE A CA 1
ATOM 698 C C . ILE A 1 94 ? 4.786 6.063 4.997 1.00 97.31 94 ILE A C 1
ATOM 700 O O . ILE A 1 94 ? 4.207 6.164 6.080 1.00 97.31 94 ILE A O 1
ATOM 704 N N . ARG A 1 95 ? 4.116 5.899 3.848 1.00 95.31 95 ARG A N 1
ATOM 705 C CA . ARG A 1 95 ? 2.646 5.835 3.803 1.00 95.31 95 ARG A CA 1
ATOM 706 C C . ARG A 1 95 ? 2.097 4.622 4.545 1.00 95.31 95 ARG A C 1
ATOM 708 O O . ARG A 1 95 ? 1.148 4.771 5.315 1.00 95.31 95 ARG A O 1
ATOM 715 N N . LEU A 1 96 ? 2.743 3.470 4.401 1.00 95.06 96 LEU A N 1
ATOM 716 C CA . LEU A 1 96 ? 2.387 2.251 5.113 1.00 95.06 96 LEU A CA 1
ATOM 717 C C . LEU A 1 96 ? 2.474 2.439 6.633 1.00 95.06 96 LEU A C 1
ATOM 719 O O . LEU A 1 96 ? 1.514 2.148 7.349 1.00 95.06 96 LEU A O 1
ATOM 723 N N . PHE A 1 97 ? 3.591 2.976 7.131 1.00 96.56 97 PHE A N 1
ATOM 724 C CA . PHE A 1 97 ? 3.764 3.255 8.558 1.00 96.56 97 PHE A CA 1
ATOM 725 C C . PHE A 1 97 ? 2.775 4.302 9.071 1.00 96.56 97 PHE A C 1
ATOM 727 O O . PHE A 1 97 ? 2.276 4.171 10.189 1.00 96.56 97 PHE A O 1
ATOM 734 N N . ASN A 1 98 ? 2.443 5.304 8.257 1.00 96.94 98 ASN A N 1
ATOM 735 C CA . ASN A 1 98 ? 1.436 6.296 8.612 1.00 96.94 98 ASN A CA 1
ATOM 736 C C . ASN A 1 98 ? 0.039 5.666 8.742 1.00 96.94 98 ASN A C 1
ATOM 738 O O . ASN A 1 98 ? -0.632 5.855 9.755 1.00 96.94 98 ASN A O 1
ATOM 742 N N . ASN A 1 99 ? -0.373 4.853 7.763 1.00 95.56 99 ASN A N 1
ATOM 743 C CA . ASN A 1 99 ? -1.636 4.112 7.819 1.00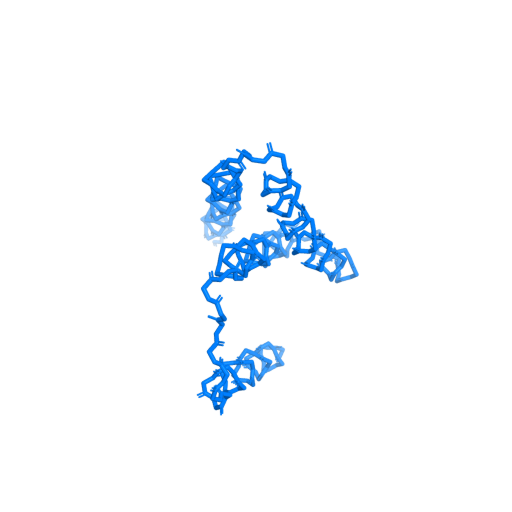 95.56 99 ASN A CA 1
ATOM 744 C C . ASN A 1 99 ? -1.691 3.204 9.057 1.00 95.56 99 ASN A C 1
ATOM 746 O O . ASN A 1 99 ? -2.692 3.201 9.772 1.00 95.56 99 ASN A O 1
ATOM 750 N N . LEU A 1 100 ? -0.600 2.494 9.364 1.00 95.69 100 LEU A N 1
ATOM 751 C CA . LEU A 1 100 ? -0.493 1.663 10.565 1.00 95.69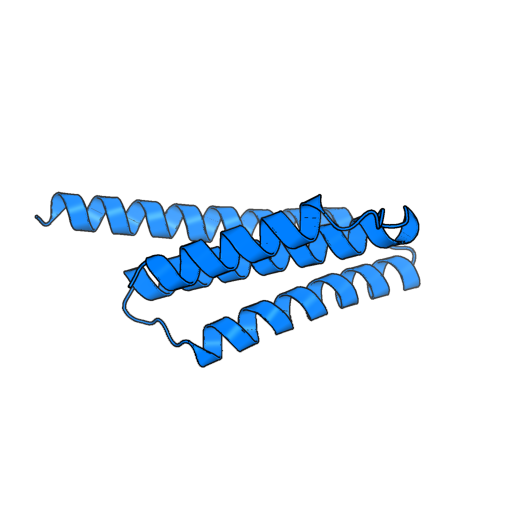 100 LEU A CA 1
ATOM 752 C C . LEU A 1 100 ? -0.606 2.483 11.861 1.00 95.69 100 LEU A C 1
ATOM 754 O O . LEU A 1 100 ? -1.276 2.052 12.801 1.00 95.69 100 LEU A O 1
ATOM 75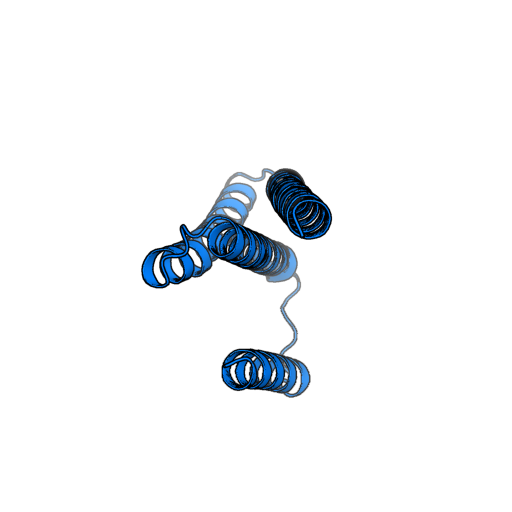8 N N . SER A 1 101 ? 0.031 3.656 11.923 1.00 97.00 101 SER A N 1
ATOM 759 C CA . SER A 1 101 ? -0.043 4.533 13.095 1.00 97.00 101 SER A CA 1
ATOM 760 C C . SER A 1 101 ? -1.474 4.994 13.364 1.00 97.00 101 SER A C 1
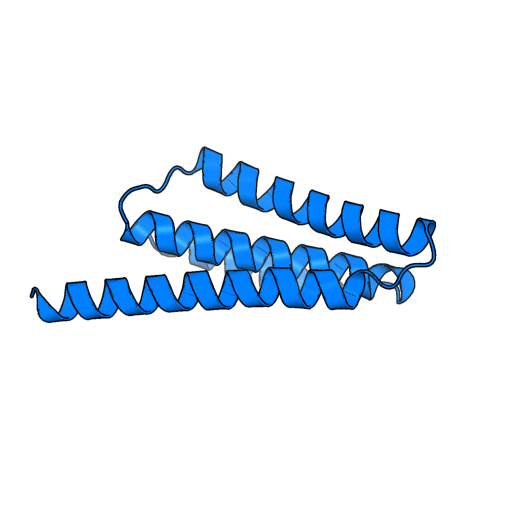ATOM 762 O O . SER A 1 101 ? -1.921 4.916 14.506 1.00 97.00 101 SER A O 1
ATOM 764 N N . LEU A 1 102 ? -2.200 5.397 12.318 1.00 95.38 102 LEU A N 1
ATOM 765 C CA . LEU A 1 102 ? -3.599 5.820 12.418 1.00 95.38 102 LEU A CA 1
ATOM 766 C C . LEU A 1 102 ? -4.503 4.662 12.850 1.00 95.38 102 LEU A C 1
ATOM 768 O O . LEU A 1 102 ? -5.285 4.812 13.783 1.00 95.38 102 LEU A O 1
ATOM 772 N N . ILE A 1 103 ? -4.348 3.478 12.246 1.00 95.50 103 ILE A N 1
ATOM 773 C CA . ILE A 1 103 ? -5.082 2.268 12.657 1.00 95.50 103 ILE A CA 1
ATOM 774 C C . ILE A 1 103 ? -4.878 2.000 14.152 1.00 95.50 103 ILE A C 1
ATOM 776 O O . ILE A 1 103 ? -5.842 1.792 14.889 1.00 95.50 103 ILE A O 1
ATOM 780 N N . ARG A 1 104 ? -3.624 2.029 14.616 1.00 95.50 104 ARG A N 1
ATOM 781 C CA . ARG A 1 104 ? -3.288 1.826 16.028 1.00 95.50 104 ARG A CA 1
ATOM 782 C C . ARG A 1 104 ? -3.954 2.873 16.922 1.00 95.50 104 ARG A C 1
ATOM 784 O O . ARG A 1 104 ? -4.500 2.510 17.960 1.00 95.50 104 ARG A O 1
ATOM 791 N N . GLU A 1 105 ? -3.917 4.144 16.536 1.00 94.56 105 GLU A N 1
ATOM 792 C CA . GLU A 1 105 ? -4.550 5.237 17.278 1.00 94.56 105 GLU A CA 1
ATOM 793 C C . GLU A 1 105 ? -6.069 5.042 17.400 1.00 94.56 105 GLU A C 1
ATOM 795 O O . GLU A 1 105 ? -6.601 5.054 18.513 1.00 94.56 105 GLU A O 1
ATOM 800 N N . PHE A 1 106 ? -6.754 4.749 16.289 1.00 92.69 106 PHE A N 1
ATOM 801 C CA . PHE A 1 106 ? -8.191 4.465 16.276 1.00 92.69 106 PHE A CA 1
ATOM 802 C C . PHE A 1 106 ? -8.564 3.296 17.191 1.00 92.69 106 PHE A C 1
ATOM 804 O O . PHE A 1 106 ? -9.530 3.385 17.953 1.00 92.69 106 PHE A O 1
ATOM 811 N N . LEU A 1 107 ? -7.791 2.206 17.156 1.00 91.38 107 LEU A N 1
ATOM 812 C CA . LEU A 1 107 ? -8.026 1.040 18.008 1.00 91.38 107 LEU A CA 1
ATOM 813 C C . LEU A 1 107 ? -7.878 1.377 19.499 1.00 91.38 107 LEU A C 1
ATOM 815 O O . LEU A 1 107 ? -8.712 0.953 20.300 1.00 91.38 107 LEU A O 1
ATOM 819 N N . ILE A 1 108 ? -6.868 2.169 19.873 1.00 93.69 108 ILE A N 1
ATOM 820 C CA . ILE A 1 108 ? -6.647 2.595 21.264 1.00 93.69 108 ILE A CA 1
ATOM 821 C C . ILE A 1 108 ? -7.788 3.497 21.748 1.00 93.69 108 ILE A C 1
ATOM 823 O O . ILE A 1 108 ? -8.328 3.273 22.833 1.00 93.69 108 ILE A O 1
ATOM 827 N N . ILE A 1 109 ? -8.189 4.493 20.951 1.00 93.19 109 ILE A N 1
ATOM 828 C CA . ILE A 1 109 ? -9.290 5.403 21.303 1.00 93.19 109 ILE A CA 1
ATOM 829 C C . ILE A 1 109 ? -10.596 4.618 21.468 1.00 93.19 109 ILE A C 1
ATOM 831 O O . ILE A 1 109 ? -11.313 4.809 22.451 1.00 93.19 109 ILE A O 1
ATOM 835 N N . ARG A 1 110 ? -10.886 3.692 20.546 1.00 88.81 110 ARG A N 1
ATOM 836 C CA . ARG A 1 110 ? -12.079 2.839 20.604 1.00 88.81 110 ARG A CA 1
ATOM 837 C C . ARG A 1 110 ? -12.087 1.920 21.823 1.00 88.81 110 ARG A C 1
ATOM 839 O O . ARG A 1 110 ? -13.160 1.671 22.364 1.00 88.81 110 ARG A O 1
ATOM 846 N N . TYR A 1 111 ? -10.927 1.417 22.243 1.00 90.69 111 TYR A N 1
ATOM 847 C CA . TYR A 1 111 ? -10.808 0.611 23.458 1.00 90.69 111 TYR A CA 1
ATOM 848 C C . TYR A 1 111 ? -11.024 1.447 24.726 1.00 90.69 111 TYR A C 1
ATOM 850 O O . TYR A 1 111 ? -11.694 0.983 25.635 1.00 90.69 111 TYR A O 1
ATOM 858 N N . ARG A 1 112 ? -10.509 2.684 24.776 1.00 92.00 112 ARG A N 1
ATOM 859 C CA . ARG A 1 112 ? -10.663 3.581 25.937 1.00 92.00 112 ARG A CA 1
ATOM 860 C C . ARG A 1 112 ? -12.082 4.132 26.110 1.00 92.00 112 ARG A C 1
ATOM 862 O O . ARG A 1 112 ? -12.482 4.412 27.230 1.00 92.00 112 ARG A O 1
ATOM 869 N N . ASN A 1 113 ? -12.812 4.334 25.014 1.00 81.81 113 ASN A N 1
ATOM 870 C CA . ASN A 1 113 ? -14.193 4.832 25.043 1.00 81.81 113 ASN A CA 1
ATOM 871 C C . ASN A 1 113 ? -15.241 3.719 25.271 1.00 81.81 113 ASN A C 1
ATOM 873 O O . ASN A 1 113 ? -16.437 3.982 25.143 1.00 81.81 113 ASN A O 1
ATOM 877 N N . ARG A 1 114 ? -14.807 2.487 25.559 1.00 56.62 114 ARG A N 1
ATOM 878 C CA . ARG A 1 114 ? -15.649 1.384 26.037 1.00 56.62 114 ARG A CA 1
ATOM 879 C C . ARG A 1 114 ? -15.441 1.179 27.527 1.00 56.62 114 ARG A C 1
ATOM 881 O O . ARG A 1 114 ? -16.433 0.782 28.169 1.00 56.62 114 ARG A O 1
#